Protein AF-A0A506ULE0-F1 (afdb_monomer)

Foldseek 3Di:
DDDDDDDDDDDDDDDDDPPDDDPPDPPVVDDDPVVVCVCVPPCNVVVVVVVVVVVVVVVVVVVVVVVVVVVVVVVVVVVVVVVVVVLVVLLVVLVVLLVVLVVLLVVCVVVVVDDPVLNVVLVVLSVQLVVLSVDDSPPRSVSNVVSSVVSCVSSVVD

Mean predicted aligned error: 18.06 Å

Secondary structure (DSSP, 8-state):
-------------------S-------TT---TTTHHHHHSSSHHHHHHHHHHHHHHHHHHHHHHHHHHHHHHHHHHHHHHHHHHHHHHHHHHHHHHHHHHHHHHHHHHHTT-S-HHHHHHHHHHHHHHHHHTTS-HHHHHHHHHHHHHHHHHHHHT-

Solvent-accessible surface area (backbone atoms only — not comparable to full-ato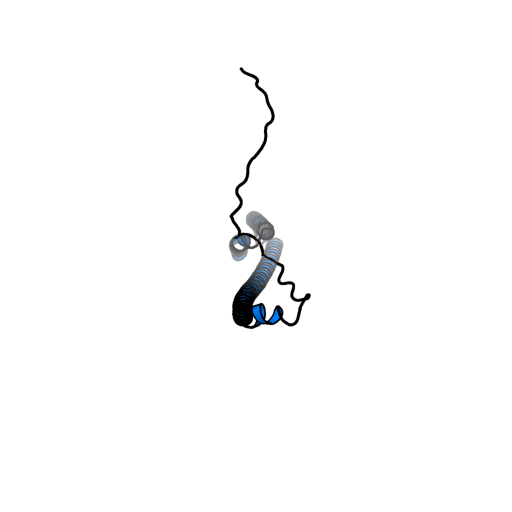m values): 9558 Å² total; per-residue (Å²): 134,86,88,80,88,79,86,90,83,86,89,83,91,81,92,86,79,92,85,78,86,79,90,68,77,89,50,90,86,70,73,54,86,75,66,50,52,68,58,60,73,62,62,46,57,63,49,49,53,50,51,51,53,48,52,51,50,53,49,50,52,51,49,52,52,51,50,52,52,50,52,51,51,51,52,50,50,52,52,49,50,53,52,48,54,52,50,53,51,51,50,52,53,51,51,52,52,52,53,50,52,52,50,50,51,53,50,35,57,73,69,60,71,48,53,74,67,55,49,52,51,49,54,51,45,52,47,53,36,56,55,34,69,72,47,68,72,90,69,22,58,62,57,34,51,51,43,50,50,54,45,48,53,72,60,65,81,106

Structure (mmCIF, N/CA/C/O backbone):
data_AF-A0A506ULE0-F1
#
_entry.id   AF-A0A506ULE0-F1
#
loop_
_atom_site.group_PDB
_atom_site.id
_atom_site.type_symbol
_atom_site.label_atom_id
_atom_site.label_alt_id
_atom_site.label_comp_id
_atom_site.label_asym_id
_atom_site.label_entity_id
_atom_site.label_seq_id
_atom_site.pdbx_PDB_ins_code
_atom_site.Cartn_x
_atom_site.Cartn_y
_atom_site.Cartn_z
_atom_site.occupancy
_atom_site.B_iso_or_equiv
_atom_site.auth_seq_id
_atom_site.auth_comp_id
_atom_site.auth_asym_id
_atom_site.auth_atom_id
_atom_site.pdbx_PDB_model_num
ATOM 1 N N . MET A 1 1 ? 64.409 44.474 -19.217 1.00 38.53 1 MET A N 1
ATOM 2 C CA . MET A 1 1 ? 65.525 44.123 -20.117 1.00 38.53 1 MET A CA 1
ATOM 3 C C . MET A 1 1 ? 65.038 44.198 -21.563 1.00 38.53 1 MET A C 1
ATOM 5 O O . MET A 1 1 ? 63.982 43.661 -21.845 1.00 38.53 1 MET A O 1
ATOM 9 N N . GLN A 1 2 ? 65.794 44.938 -22.383 1.00 37.81 2 GLN A N 1
ATOM 10 C CA . GLN A 1 2 ? 65.919 44.978 -23.856 1.00 37.81 2 GLN A CA 1
ATOM 11 C C . GLN A 1 2 ? 64.708 45.123 -24.811 1.00 37.81 2 GLN A C 1
ATOM 13 O O . GLN A 1 2 ? 63.852 44.261 -24.952 1.00 37.81 2 GLN A O 1
ATOM 18 N N . ARG A 1 3 ? 64.776 46.242 -25.554 1.00 38.56 3 ARG A N 1
ATOM 19 C CA . ARG A 1 3 ? 64.147 46.587 -26.843 1.00 38.56 3 ARG A CA 1
ATOM 20 C C . ARG A 1 3 ? 64.914 45.966 -28.027 1.00 38.56 3 ARG A C 1
ATOM 22 O O . ARG A 1 3 ? 66.137 45.900 -27.957 1.00 38.56 3 ARG A O 1
ATOM 29 N N . SER A 1 4 ? 64.233 45.711 -29.149 1.00 38.19 4 SER A N 1
ATOM 30 C CA . SER A 1 4 ? 64.598 46.097 -30.545 1.00 38.19 4 SER A CA 1
ATOM 31 C C . SER A 1 4 ? 63.612 45.408 -31.516 1.00 38.19 4 SER A C 1
ATOM 33 O O . SER A 1 4 ? 63.344 44.226 -31.361 1.00 38.19 4 SER A O 1
ATOM 35 N N . SER A 1 5 ? 62.821 46.111 -32.346 1.00 42.88 5 SER A N 1
ATOM 36 C CA . SER A 1 5 ? 63.180 46.809 -33.608 1.00 42.88 5 SER A CA 1
ATOM 37 C C . SER A 1 5 ? 63.823 45.843 -34.616 1.00 42.88 5 SER A C 1
ATOM 39 O O . SER A 1 5 ? 64.812 45.226 -34.270 1.00 42.88 5 SER A O 1
ATOM 41 N N . GLY A 1 6 ? 63.420 45.654 -35.872 1.00 37.31 6 GLY A N 1
ATOM 42 C CA . GLY A 1 6 ? 62.456 46.295 -36.754 1.00 37.31 6 GLY A CA 1
ATOM 43 C C . GLY A 1 6 ? 62.742 45.838 -38.200 1.00 37.31 6 GLY A C 1
ATOM 44 O O . GLY A 1 6 ? 63.893 45.650 -38.559 1.00 37.31 6 GLY A O 1
ATOM 45 N N . ARG A 1 7 ? 61.674 45.680 -38.993 1.00 42.88 7 ARG A N 1
ATOM 46 C CA . ARG A 1 7 ? 61.512 46.070 -40.413 1.00 42.88 7 ARG A CA 1
ATOM 47 C C . ARG A 1 7 ? 62.518 45.647 -41.524 1.00 42.88 7 ARG A C 1
ATOM 49 O O . ARG A 1 7 ? 63.690 45.985 -41.506 1.00 42.88 7 ARG A O 1
ATOM 56 N N . THR A 1 8 ? 61.879 45.172 -42.610 1.00 39.34 8 THR A N 1
ATOM 57 C CA . THR A 1 8 ? 62.124 45.381 -44.066 1.00 39.34 8 THR A CA 1
ATOM 58 C C . THR A 1 8 ? 63.231 44.618 -44.803 1.00 39.34 8 THR A C 1
ATOM 60 O O . THR A 1 8 ? 64.400 44.772 -44.485 1.00 39.34 8 THR A O 1
ATOM 63 N N . GLY A 1 9 ? 62.851 43.966 -45.921 1.00 35.31 9 GLY A N 1
ATOM 64 C CA . GLY A 1 9 ? 63.707 43.903 -47.120 1.00 35.31 9 GLY A CA 1
ATOM 65 C C . GLY A 1 9 ? 63.693 42.624 -47.973 1.00 35.31 9 GLY A C 1
ATOM 66 O O . GLY A 1 9 ? 64.603 41.826 -47.855 1.00 35.31 9 GLY A O 1
ATOM 67 N N . ALA A 1 10 ? 62.699 42.503 -48.862 1.00 38.50 10 ALA A N 1
ATOM 68 C CA . ALA A 1 10 ? 62.761 42.020 -50.258 1.00 38.50 10 ALA A CA 1
ATOM 69 C C . ALA A 1 10 ? 63.455 40.689 -50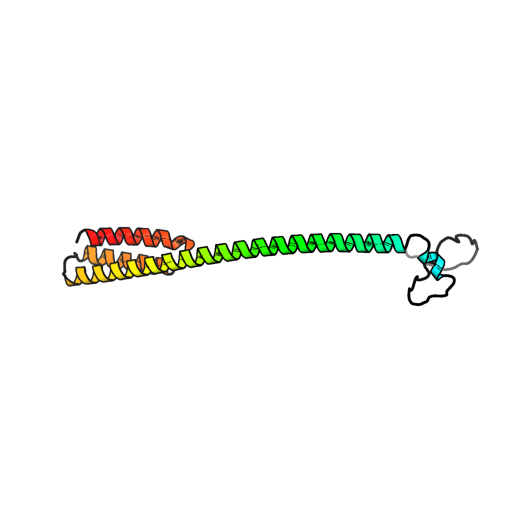.693 1.00 38.50 10 ALA A C 1
ATOM 71 O O . ALA A 1 10 ? 64.664 40.531 -50.615 1.00 38.50 10 ALA A O 1
ATOM 72 N N . ALA A 1 11 ? 62.635 39.884 -51.399 1.00 36.81 11 ALA A N 1
ATOM 73 C CA . ALA A 1 11 ? 62.890 39.158 -52.664 1.00 36.81 11 ALA A CA 1
ATOM 74 C C . ALA A 1 11 ? 63.751 37.869 -52.692 1.00 36.81 11 ALA A C 1
ATOM 76 O O . ALA A 1 11 ? 64.969 37.929 -52.609 1.00 36.81 11 ALA A O 1
ATOM 77 N N . ALA A 1 12 ? 63.120 36.716 -52.991 1.00 38.22 12 ALA A N 1
ATOM 78 C CA . ALA A 1 12 ? 63.184 36.040 -54.310 1.00 38.22 12 ALA A CA 1
ATOM 79 C C . ALA A 1 12 ? 62.647 34.579 -54.288 1.00 38.22 12 ALA A C 1
ATOM 81 O O . ALA A 1 12 ? 63.148 33.728 -53.566 1.00 38.22 12 ALA A O 1
ATOM 82 N N . LEU A 1 13 ? 61.619 34.334 -55.116 1.00 41.62 13 LEU A N 1
ATOM 83 C CA . LEU A 1 13 ? 61.339 33.165 -55.981 1.00 41.62 13 LEU A CA 1
ATOM 84 C C . LEU A 1 13 ? 61.841 31.739 -55.632 1.00 41.62 13 LEU A C 1
ATOM 86 O O . LEU A 1 13 ? 63.026 31.457 -55.755 1.00 41.62 13 LEU A O 1
ATOM 90 N N . ALA A 1 14 ? 60.881 30.816 -55.445 1.00 40.22 14 ALA A N 1
ATOM 91 C CA . ALA A 1 14 ? 60.761 29.492 -56.109 1.00 40.22 14 ALA A CA 1
ATOM 92 C C . ALA A 1 14 ? 59.465 28.799 -55.608 1.00 40.22 14 ALA A C 1
ATOM 94 O O . ALA A 1 14 ? 59.406 28.312 -54.486 1.00 40.22 14 ALA A O 1
ATOM 95 N N . VAL A 1 15 ? 58.300 28.982 -56.243 1.00 49.44 15 VAL A N 1
ATOM 96 C CA . VAL A 1 15 ? 57.701 28.093 -57.268 1.00 49.44 15 VAL A CA 1
ATOM 97 C C . VAL A 1 15 ? 58.095 26.616 -57.126 1.00 49.44 15 VAL A C 1
ATOM 99 O O . VAL A 1 15 ? 59.188 26.249 -57.536 1.00 49.44 15 VAL A O 1
ATOM 102 N N . ALA A 1 16 ? 57.169 25.799 -56.598 1.00 46.75 16 ALA A N 1
ATOM 103 C CA . ALA A 1 16 ? 56.772 24.463 -57.090 1.00 46.75 16 ALA A CA 1
ATOM 104 C C . ALA A 1 16 ? 56.250 23.558 -55.954 1.00 46.75 16 ALA A C 1
ATOM 106 O O . ALA A 1 16 ? 56.933 22.640 -55.522 1.00 46.75 16 ALA A O 1
ATOM 107 N N . LEU A 1 17 ? 55.007 23.773 -55.513 1.00 41.91 17 LEU A N 1
ATOM 108 C CA . LEU A 1 17 ? 54.196 22.746 -54.838 1.00 41.91 17 LEU A CA 1
ATOM 109 C C . LEU A 1 17 ? 52.770 22.808 -55.408 1.00 41.91 17 LEU A C 1
ATOM 111 O O . LEU A 1 17 ? 51.802 23.173 -54.747 1.00 41.91 17 LEU A O 1
ATOM 115 N N . LEU A 1 18 ? 52.662 22.474 -56.696 1.00 45.69 18 LEU A N 1
ATOM 116 C CA . LEU A 1 18 ? 51.410 22.076 -57.340 1.00 45.69 18 LEU A CA 1
ATOM 117 C C . LEU A 1 18 ? 51.031 20.679 -56.831 1.00 45.69 18 LEU A C 1
ATOM 119 O O . LEU A 1 18 ? 51.361 19.686 -57.467 1.00 45.69 18 LEU A O 1
ATOM 123 N N . ALA A 1 19 ? 50.376 20.600 -55.672 1.00 39.84 19 ALA A N 1
ATOM 124 C CA . ALA A 1 19 ? 49.617 19.405 -55.275 1.00 39.84 19 ALA A CA 1
ATOM 125 C C . ALA A 1 19 ? 48.555 19.669 -54.188 1.00 39.84 19 ALA A C 1
ATOM 127 O O . ALA A 1 19 ? 48.077 18.736 -53.549 1.00 39.84 19 ALA A O 1
ATOM 128 N N . GLY A 1 20 ? 48.165 20.928 -53.966 1.00 39.19 20 GLY A N 1
ATOM 129 C CA . GLY A 1 20 ? 47.045 21.278 -53.097 1.00 39.19 20 GLY A CA 1
ATOM 130 C C . GLY A 1 20 ? 46.064 22.177 -53.835 1.00 39.19 20 GLY A C 1
ATOM 131 O O . GLY A 1 20 ? 46.404 23.313 -54.145 1.00 39.19 20 GLY A O 1
ATOM 132 N N . GLY A 1 21 ? 44.849 21.682 -54.084 1.00 34.00 21 GLY A N 1
ATOM 133 C CA . GLY A 1 21 ? 43.696 22.543 -54.359 1.00 34.00 21 GLY A CA 1
ATOM 134 C C . GLY A 1 21 ? 43.001 22.352 -55.705 1.00 34.00 21 GLY A C 1
ATOM 135 O O . GLY A 1 21 ? 43.080 23.209 -56.574 1.00 34.00 21 GLY A O 1
ATOM 136 N N . CYS A 1 22 ? 42.197 21.297 -55.813 1.00 37.09 22 CYS A N 1
ATOM 137 C CA . CYS A 1 22 ? 40.814 21.443 -56.275 1.00 37.09 22 CYS A CA 1
ATOM 138 C C . CYS A 1 22 ? 39.939 20.453 -55.504 1.00 37.09 22 CYS A C 1
ATOM 140 O O . CYS A 1 22 ? 39.449 19.456 -56.022 1.00 37.09 22 CYS A O 1
ATOM 142 N N . ALA A 1 23 ? 39.732 20.762 -54.225 1.00 47.94 23 ALA A N 1
ATOM 143 C CA . ALA A 1 23 ? 38.443 20.503 -53.607 1.00 47.94 23 ALA A CA 1
ATOM 144 C C . ALA A 1 23 ? 37.446 21.487 -54.246 1.00 47.94 23 ALA A C 1
ATOM 146 O O . ALA A 1 23 ? 37.195 22.562 -53.714 1.00 47.94 23 ALA A O 1
ATOM 147 N N . ALA A 1 24 ? 36.958 21.164 -55.444 1.00 40.59 24 ALA A N 1
ATOM 148 C CA . ALA A 1 24 ? 35.909 21.917 -56.116 1.00 40.59 24 ALA A CA 1
ATOM 149 C C . ALA A 1 24 ? 34.607 21.125 -55.976 1.00 40.59 24 ALA A C 1
ATOM 151 O O . ALA A 1 24 ? 34.315 20.220 -56.749 1.00 40.59 24 ALA A O 1
ATOM 152 N N . ASN A 1 25 ? 33.909 21.425 -54.882 1.00 43.19 25 ASN A N 1
ATOM 153 C CA . ASN A 1 25 ? 32.456 21.439 -54.744 1.00 43.19 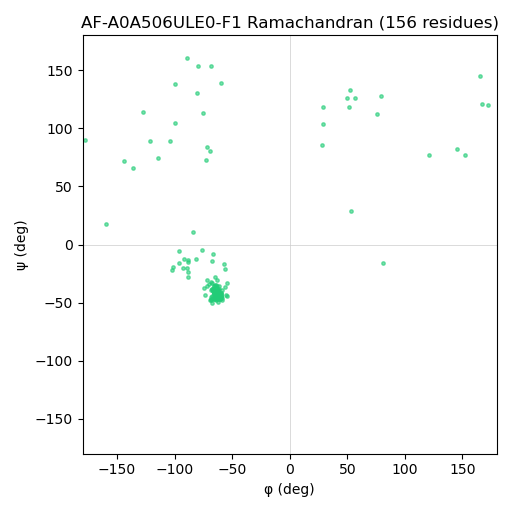25 ASN A CA 1
ATOM 154 C C . ASN A 1 25 ? 31.684 20.486 -55.685 1.00 43.19 25 ASN A C 1
ATOM 156 O O . ASN A 1 25 ? 31.207 20.895 -56.740 1.00 43.19 25 ASN A O 1
ATOM 160 N N . CYS A 1 26 ? 31.516 19.222 -55.283 1.00 46.50 26 CYS A N 1
ATOM 161 C CA . CYS A 1 26 ? 30.499 18.347 -55.876 1.00 46.50 26 CYS A CA 1
ATOM 162 C C . CYS A 1 26 ? 29.117 18.792 -55.382 1.00 46.50 26 CYS A C 1
ATOM 164 O O . CYS A 1 26 ? 28.519 18.158 -54.515 1.00 46.50 26 CYS A O 1
ATOM 166 N N . ASP A 1 27 ? 28.651 19.924 -55.900 1.00 45.78 27 ASP A N 1
ATOM 167 C CA . ASP A 1 27 ? 27.274 20.372 -55.762 1.00 45.78 27 ASP A CA 1
ATOM 168 C C . ASP A 1 27 ? 26.401 19.529 -56.712 1.00 45.78 27 ASP A C 1
ATOM 170 O O . ASP A 1 27 ? 26.554 19.626 -57.932 1.00 45.78 27 ASP A O 1
ATOM 174 N N . PRO A 1 28 ? 25.498 18.675 -56.197 1.00 51.16 28 PRO A N 1
ATOM 175 C CA . PRO A 1 28 ? 24.649 17.832 -57.031 1.00 51.16 28 PRO A CA 1
ATOM 176 C C . PRO A 1 28 ? 23.623 18.620 -57.865 1.00 51.16 28 PRO A C 1
ATOM 178 O O . PRO A 1 28 ? 22.981 18.010 -58.716 1.00 51.16 28 PRO A O 1
ATOM 181 N N . ASN A 1 29 ? 23.470 19.937 -57.660 1.00 51.94 29 ASN A N 1
ATOM 182 C CA . ASN A 1 29 ? 22.582 20.796 -58.454 1.00 51.94 29 ASN A CA 1
ATOM 183 C C . ASN A 1 29 ? 23.282 21.545 -59.601 1.00 51.94 29 ASN A C 1
ATOM 185 O O . ASN A 1 29 ? 22.602 22.197 -60.390 1.00 51.94 29 ASN A O 1
ATOM 189 N N . GLN A 1 30 ? 24.610 21.462 -59.720 1.00 47.47 30 GLN A N 1
ATOM 190 C CA . GLN A 1 30 ? 25.380 22.124 -60.782 1.00 47.47 30 GLN A CA 1
ATOM 191 C C . GLN A 1 30 ? 26.010 21.060 -61.683 1.00 47.47 30 GLN A C 1
ATOM 193 O O . GLN A 1 30 ? 27.190 20.731 -61.574 1.00 47.47 30 GLN A O 1
ATOM 198 N N . THR A 1 31 ? 25.186 20.439 -62.526 1.00 49.12 31 THR A N 1
ATOM 199 C CA . THR A 1 31 ? 25.610 19.323 -63.378 1.00 49.12 31 THR A CA 1
ATOM 200 C C . THR A 1 31 ? 25.895 19.807 -64.795 1.00 49.12 31 THR A C 1
ATOM 202 O O . THR A 1 31 ? 24.977 20.020 -65.582 1.00 49.12 31 THR A O 1
ATOM 205 N N . ASP A 1 32 ? 27.176 19.919 -65.140 1.00 47.25 32 ASP A N 1
ATOM 206 C CA . ASP A 1 32 ? 27.604 19.850 -66.534 1.00 47.25 32 ASP A CA 1
ATOM 207 C C . ASP A 1 32 ? 27.663 18.367 -66.941 1.00 47.25 32 ASP A C 1
ATOM 209 O O . ASP A 1 32 ? 28.226 17.523 -66.233 1.00 47.25 32 ASP A O 1
ATOM 213 N N . LEU A 1 33 ? 27.045 18.027 -68.076 1.00 48.91 33 L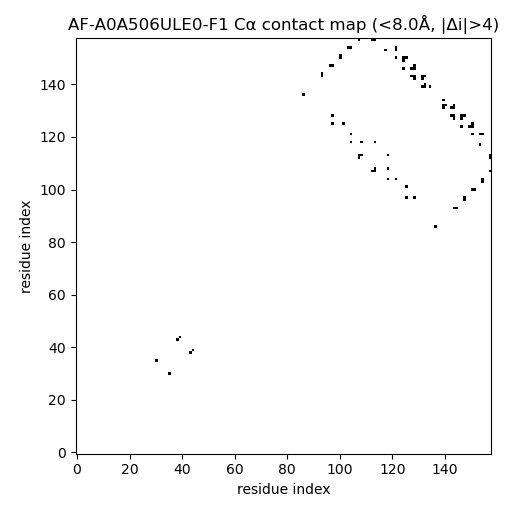EU A N 1
ATOM 214 C CA . LEU A 1 33 ? 26.786 16.650 -68.534 1.00 48.91 33 LEU A CA 1
ATOM 215 C C . LEU A 1 33 ? 28.045 15.777 -68.672 1.00 48.91 33 LEU A C 1
ATOM 217 O O . LEU A 1 33 ? 27.928 14.557 -68.709 1.00 48.91 33 LEU A O 1
ATOM 221 N N . TYR A 1 34 ? 29.238 16.372 -68.713 1.00 46.78 34 TYR A N 1
ATOM 222 C CA . TYR A 1 34 ? 30.511 15.668 -68.890 1.00 46.78 34 TYR A CA 1
ATOM 223 C C . TYR A 1 34 ? 31.321 15.494 -67.594 1.00 46.78 34 TYR A C 1
ATOM 225 O O . TYR A 1 34 ? 32.114 14.559 -67.498 1.00 46.78 34 TYR A O 1
ATOM 233 N N . THR A 1 35 ? 31.097 16.319 -66.565 1.00 48.69 35 THR A N 1
ATOM 234 C CA . THR A 1 35 ? 31.741 16.174 -65.242 1.00 48.69 35 THR A CA 1
ATOM 235 C C . THR A 1 35 ? 30.946 15.255 -64.310 1.00 48.69 35 THR A C 1
ATOM 237 O O . THR A 1 35 ? 31.523 14.609 -63.434 1.00 48.69 35 THR A O 1
ATOM 240 N N . GLY A 1 36 ? 29.639 15.098 -64.552 1.00 46.69 36 GLY A N 1
ATOM 241 C CA . GLY A 1 36 ? 28.767 14.193 -63.795 1.00 46.69 36 GLY A CA 1
ATOM 242 C C . GLY A 1 36 ? 29.098 12.700 -63.942 1.00 46.69 36 GLY A C 1
ATOM 243 O O . GLY A 1 36 ? 28.878 11.931 -63.005 1.00 46.69 36 GLY A O 1
ATOM 244 N N . PHE A 1 37 ? 29.688 12.270 -65.065 1.00 45.44 37 PHE A N 1
ATOM 245 C CA . PHE A 1 37 ? 30.048 10.858 -65.273 1.00 45.44 37 PHE A CA 1
ATOM 246 C C . PHE A 1 37 ? 31.245 10.408 -64.424 1.00 45.44 37 PHE A C 1
ATOM 248 O O . PHE A 1 37 ? 31.280 9.258 -63.992 1.00 45.44 37 PHE A O 1
ATOM 255 N N . GLY A 1 38 ? 32.186 11.302 -64.101 1.00 44.84 38 GLY A N 1
ATOM 256 C CA . GLY A 1 38 ? 33.344 10.971 -63.258 1.00 44.84 38 GLY A CA 1
ATOM 257 C C . GLY A 1 38 ? 32.971 10.667 -61.802 1.00 44.84 38 GLY A C 1
ATOM 258 O O . GLY A 1 38 ? 33.569 9.793 -61.179 1.00 44.84 38 GLY A O 1
ATOM 259 N N . CYS A 1 39 ? 31.933 11.325 -61.277 1.00 46.16 39 CYS A N 1
ATOM 260 C CA . CYS A 1 39 ? 31.418 11.083 -59.924 1.00 46.16 39 CYS A CA 1
ATOM 261 C C . CYS A 1 39 ? 30.335 9.991 -59.866 1.00 46.16 39 CYS A C 1
ATOM 263 O O . CYS A 1 39 ? 30.086 9.428 -58.798 1.00 46.16 39 CYS A O 1
ATOM 265 N N . ALA A 1 40 ? 29.685 9.680 -60.992 1.00 50.38 40 ALA A N 1
ATOM 266 C CA . ALA A 1 40 ? 28.645 8.655 -61.070 1.00 50.38 40 ALA A CA 1
ATOM 267 C C . ALA A 1 40 ? 29.183 7.242 -61.371 1.00 50.38 40 ALA A C 1
ATOM 269 O O . ALA A 1 40 ? 28.565 6.271 -60.941 1.00 50.38 40 ALA A O 1
ATOM 270 N N . VAL A 1 41 ? 30.323 7.107 -62.066 1.00 49.97 41 VAL A N 1
ATOM 271 C CA . VAL A 1 41 ? 30.804 5.812 -62.601 1.00 49.97 41 VAL A CA 1
ATOM 272 C C . VAL A 1 41 ? 31.825 5.095 -61.695 1.00 49.97 41 VAL A C 1
ATOM 274 O O . VAL A 1 41 ? 32.014 3.891 -61.828 1.00 49.97 41 VAL A O 1
ATOM 277 N N . GLY A 1 42 ? 32.437 5.768 -60.715 1.00 50.31 42 GLY A N 1
ATOM 278 C CA . GLY A 1 42 ? 33.437 5.159 -59.824 1.00 50.31 42 GLY A CA 1
ATOM 279 C C . GLY A 1 42 ? 33.064 5.233 -58.344 1.00 50.31 42 GLY A C 1
ATOM 280 O O . GLY A 1 42 ? 33.428 6.180 -57.660 1.00 50.31 42 GLY A O 1
ATOM 281 N N . GLY A 1 43 ? 32.342 4.244 -57.819 1.00 54.41 43 GLY A N 1
ATOM 282 C CA . GLY A 1 43 ? 32.230 3.999 -56.370 1.00 54.41 43 GLY A CA 1
ATOM 283 C C . GLY A 1 43 ? 31.240 4.858 -55.566 1.00 54.41 43 GLY A C 1
ATOM 284 O O . GLY A 1 43 ? 30.866 4.450 -54.467 1.00 54.41 43 GLY A O 1
ATOM 285 N N . GLY A 1 44 ? 30.744 5.985 -56.090 1.00 60.03 44 GLY A N 1
ATOM 286 C CA . GLY A 1 44 ? 29.794 6.856 -55.377 1.00 60.03 44 GLY A CA 1
ATOM 287 C C . GLY A 1 44 ? 28.385 6.264 -55.201 1.00 60.03 44 GLY A C 1
ATOM 288 O O . GLY A 1 44 ? 27.731 6.495 -54.180 1.00 60.03 44 GLY A O 1
ATOM 289 N N . TYR A 1 45 ? 27.902 5.471 -56.165 1.00 60.22 45 TYR A N 1
ATOM 290 C CA . TYR A 1 45 ? 26.645 4.721 -56.020 1.00 60.22 45 TYR A CA 1
ATOM 291 C C . TYR A 1 45 ? 26.785 3.605 -54.974 1.00 60.22 45 TYR A C 1
ATOM 293 O O . TYR A 1 45 ? 25.982 3.548 -54.047 1.00 60.22 45 TYR A O 1
ATOM 301 N N . ASP A 1 46 ? 27.864 2.818 -55.034 1.00 63.12 46 ASP A N 1
ATOM 302 C CA . ASP A 1 46 ? 28.169 1.774 -54.043 1.00 63.12 46 ASP A CA 1
ATOM 303 C C . ASP A 1 46 ? 28.415 2.330 -52.637 1.00 63.12 46 ASP A C 1
ATOM 305 O O . ASP A 1 46 ? 28.171 1.665 -51.631 1.00 63.12 46 ASP A O 1
ATOM 309 N N . GLN A 1 47 ? 28.936 3.551 -52.525 1.00 61.81 47 GLN A N 1
ATOM 310 C CA . GLN A 1 47 ? 29.106 4.223 -51.240 1.00 61.81 47 GLN A CA 1
ATOM 311 C C . GLN A 1 47 ? 27.763 4.719 -50.683 1.00 61.81 47 GLN A C 1
ATOM 313 O O . GLN A 1 47 ? 27.522 4.583 -49.483 1.00 61.81 47 GLN A O 1
ATOM 318 N N . ARG A 1 48 ? 26.850 5.206 -51.539 1.00 70.88 48 ARG A N 1
ATOM 319 C CA . ARG A 1 48 ? 25.477 5.567 -51.143 1.00 70.88 48 ARG A CA 1
ATOM 320 C C . ARG A 1 48 ? 24.646 4.352 -50.742 1.00 70.88 48 ARG A C 1
ATOM 322 O O . ARG A 1 48 ? 23.982 4.408 -49.712 1.00 70.88 48 ARG A O 1
ATOM 329 N N . THR A 1 49 ? 24.701 3.251 -51.490 1.00 72.62 49 THR A N 1
ATOM 330 C CA . THR A 1 49 ? 23.976 2.017 -51.140 1.00 72.62 49 THR A CA 1
ATOM 331 C C . THR A 1 49 ? 24.527 1.388 -49.862 1.00 72.62 49 THR A C 1
ATOM 333 O O . THR A 1 49 ? 23.744 0.994 -48.996 1.00 72.62 49 THR A O 1
ATOM 336 N N . ARG A 1 50 ? 25.854 1.378 -49.664 1.00 71.31 50 ARG A N 1
ATOM 337 C CA . ARG A 1 50 ? 26.463 0.963 -48.388 1.00 71.31 50 ARG A CA 1
ATOM 338 C C . ARG A 1 50 ? 26.036 1.865 -47.231 1.00 71.31 50 ARG A C 1
ATOM 340 O O . ARG A 1 50 ? 25.608 1.333 -46.208 1.00 71.31 50 ARG A O 1
ATOM 347 N N . GLY A 1 51 ? 26.063 3.188 -47.406 1.00 71.88 51 GLY A N 1
ATOM 348 C CA . GLY A 1 51 ? 25.596 4.154 -46.405 1.00 71.88 51 GLY A CA 1
ATOM 349 C C . GLY A 1 51 ? 24.119 3.974 -46.041 1.00 71.88 51 GLY A C 1
ATOM 350 O O . GLY A 1 51 ? 23.782 3.913 -44.861 1.00 71.88 51 GLY A O 1
ATOM 351 N N . LEU A 1 52 ? 23.250 3.784 -47.036 1.00 76.56 52 LEU A N 1
ATOM 352 C CA . LEU A 1 52 ? 21.823 3.535 -46.824 1.00 76.56 52 LEU A CA 1
ATOM 353 C C . LEU A 1 52 ? 21.578 2.188 -46.127 1.00 76.56 52 LEU A C 1
ATOM 355 O O . LEU A 1 52 ? 20.773 2.104 -45.205 1.00 76.56 52 LEU A O 1
ATOM 359 N N . SER A 1 53 ? 22.307 1.136 -46.515 1.00 75.94 53 SER A N 1
ATOM 360 C CA . SER A 1 53 ? 22.215 -0.177 -45.863 1.00 75.94 53 SER A CA 1
ATOM 361 C C . SER A 1 53 ? 22.659 -0.127 -44.400 1.00 75.94 53 SER A C 1
ATOM 363 O O . SER A 1 53 ? 22.067 -0.796 -43.555 1.00 75.94 53 SER A O 1
ATOM 365 N N . GLN A 1 54 ? 23.670 0.691 -44.090 1.00 79.69 54 GLN A N 1
ATOM 366 C CA . GLN A 1 54 ? 24.137 0.895 -42.727 1.00 79.69 54 GLN A CA 1
ATOM 367 C C . GLN A 1 54 ? 23.094 1.658 -41.909 1.00 79.69 54 GLN A C 1
ATOM 369 O O . GLN A 1 54 ? 22.700 1.173 -40.857 1.00 79.69 54 GLN A O 1
ATOM 374 N N . GLN A 1 55 ? 22.548 2.756 -42.439 1.00 76.44 55 GLN A N 1
ATOM 375 C CA . GLN A 1 55 ? 21.468 3.501 -41.784 1.00 76.44 55 GLN A CA 1
ATOM 376 C C . GLN A 1 55 ? 20.220 2.644 -41.538 1.00 76.44 55 GLN A C 1
ATOM 378 O O . GLN A 1 55 ? 19.604 2.751 -40.482 1.00 76.44 55 GLN A O 1
ATOM 383 N N . LEU A 1 56 ? 19.851 1.768 -42.478 1.00 83.44 56 LEU A N 1
ATOM 384 C CA . LEU A 1 56 ? 18.735 0.838 -42.293 1.00 83.44 56 LEU A CA 1
ATOM 385 C C . LEU A 1 56 ? 19.015 -0.179 -41.183 1.00 83.44 56 LEU A C 1
ATOM 387 O O . LEU A 1 56 ? 18.124 -0.445 -40.379 1.00 83.44 56 LEU A O 1
ATOM 391 N N . ARG A 1 57 ? 20.236 -0.727 -41.106 1.00 83.62 57 ARG A N 1
ATOM 392 C CA . ARG A 1 57 ? 20.639 -1.621 -40.007 1.00 83.62 57 ARG A CA 1
ATOM 393 C C . ARG A 1 57 ? 20.617 -0.898 -38.663 1.00 83.62 57 ARG A C 1
ATOM 395 O O . ARG A 1 57 ? 20.044 -1.422 -37.712 1.00 83.62 57 ARG A O 1
ATOM 402 N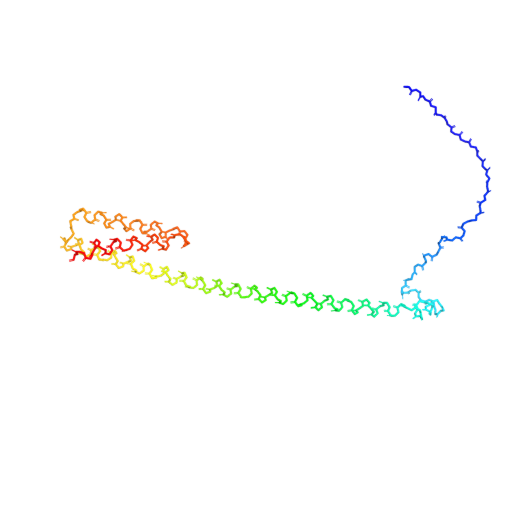 N . ASP A 1 58 ? 21.164 0.312 -38.605 1.00 82.81 58 ASP A N 1
ATOM 403 C CA . ASP A 1 58 ? 21.209 1.122 -37.386 1.00 82.81 58 ASP A CA 1
ATOM 404 C C . ASP A 1 58 ? 19.789 1.516 -36.934 1.00 82.81 58 ASP A C 1
ATOM 406 O O . ASP A 1 58 ? 19.456 1.418 -35.754 1.00 82.81 58 ASP A O 1
ATOM 410 N N . SER A 1 59 ? 18.905 1.871 -37.873 1.00 77.69 59 SER A N 1
ATOM 411 C CA . SER A 1 59 ? 17.493 2.172 -37.603 1.00 77.69 59 SER A CA 1
ATOM 412 C C . SER A 1 59 ? 16.706 0.944 -37.132 1.00 77.69 59 SER A C 1
ATOM 414 O O . SER A 1 59 ? 15.902 1.046 -36.202 1.00 77.69 59 SER A O 1
ATOM 416 N N . GLN A 1 60 ? 16.951 -0.231 -37.721 1.00 83.94 60 GLN A N 1
ATOM 417 C CA . GLN A 1 60 ? 16.347 -1.487 -37.267 1.00 83.94 60 GLN A CA 1
ATOM 418 C C . GLN A 1 60 ? 16.825 -1.860 -35.861 1.00 83.94 60 GLN A C 1
ATOM 420 O O . GLN A 1 60 ? 16.002 -2.220 -35.020 1.00 83.94 60 GLN A O 1
ATOM 425 N N . ALA A 1 61 ? 18.121 -1.709 -35.579 1.00 82.69 61 ALA A N 1
ATOM 426 C CA . ALA A 1 61 ? 18.683 -1.940 -34.253 1.00 82.69 61 ALA A CA 1
ATOM 427 C C . ALA A 1 61 ? 18.099 -0.970 -33.211 1.00 82.69 61 ALA A C 1
ATOM 429 O O . ALA A 1 61 ? 17.681 -1.404 -32.138 1.00 82.69 61 ALA A O 1
ATOM 430 N N . ALA A 1 62 ? 17.987 0.319 -33.547 1.00 82.12 62 ALA A N 1
ATOM 431 C CA . ALA A 1 62 ? 17.362 1.328 -32.690 1.00 82.12 62 ALA A CA 1
ATOM 432 C C . ALA A 1 62 ? 15.864 1.062 -32.461 1.00 82.12 62 ALA A C 1
ATOM 434 O O . ALA A 1 62 ? 15.347 1.256 -31.364 1.00 82.12 62 ALA A O 1
ATOM 435 N N . SER A 1 63 ? 15.154 0.576 -33.479 1.00 81.62 63 SER A N 1
ATOM 436 C CA . SER A 1 63 ? 13.741 0.206 -33.347 1.00 81.62 63 SER A CA 1
ATOM 437 C C . SER A 1 63 ? 13.561 -1.025 -32.457 1.00 81.62 63 SER A C 1
ATOM 439 O O . SER A 1 63 ? 12.625 -1.077 -31.662 1.00 81.62 63 SER A O 1
ATOM 441 N N . ALA A 1 64 ? 14.453 -2.014 -32.567 1.00 87.62 64 ALA A N 1
ATOM 442 C CA . ALA A 1 64 ? 14.439 -3.201 -31.718 1.00 87.62 64 ALA A CA 1
ATOM 443 C C . ALA A 1 64 ? 14.727 -2.849 -30.250 1.00 87.62 64 ALA A C 1
ATOM 445 O O . ALA A 1 64 ? 13.993 -3.294 -29.368 1.00 87.62 64 ALA A O 1
ATOM 446 N N . SER A 1 65 ? 15.725 -1.998 -29.987 1.00 82.81 65 SER A N 1
ATOM 447 C CA . SER A 1 65 ? 16.031 -1.546 -28.625 1.00 82.81 65 SER A CA 1
ATOM 448 C C . SER A 1 65 ? 14.903 -0.700 -28.030 1.00 82.81 65 SER A C 1
ATOM 450 O O . SER A 1 65 ? 14.53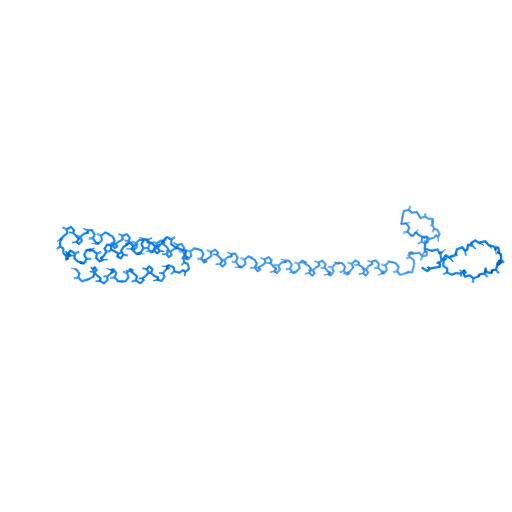9 -0.898 -26.871 1.00 82.81 65 SER A O 1
ATOM 452 N N . ALA A 1 66 ? 14.277 0.176 -28.824 1.00 83.94 66 ALA A N 1
ATOM 453 C CA . ALA A 1 66 ? 13.119 0.955 -28.391 1.00 83.94 66 ALA A CA 1
ATOM 454 C C . ALA A 1 66 ? 11.910 0.068 -28.050 1.00 83.94 66 ALA A C 1
ATOM 456 O O . ALA A 1 66 ? 11.255 0.290 -27.034 1.00 83.94 66 ALA A O 1
ATOM 457 N N . ARG A 1 67 ? 11.631 -0.965 -28.858 1.00 88.94 67 ARG A N 1
ATOM 458 C CA . ARG A 1 67 ? 10.571 -1.947 -28.564 1.00 88.94 67 ARG A CA 1
ATOM 459 C C . ARG A 1 67 ? 10.851 -2.700 -27.270 1.00 88.94 67 ARG A C 1
ATOM 461 O O . ARG A 1 67 ? 9.974 -2.782 -26.421 1.00 88.94 67 ARG A O 1
ATOM 468 N N . GLN A 1 68 ? 12.083 -3.164 -27.083 1.00 87.62 68 GLN A N 1
ATOM 469 C CA . GLN A 1 68 ? 12.472 -3.863 -25.863 1.00 87.62 68 GLN A CA 1
ATOM 470 C C . GLN A 1 68 ? 12.338 -2.970 -24.617 1.00 87.62 68 GLN A C 1
ATOM 472 O O . GLN A 1 68 ? 11.876 -3.439 -23.578 1.00 87.62 68 GLN A O 1
ATOM 477 N N . ALA A 1 69 ? 12.695 -1.686 -24.715 1.00 86.44 69 ALA A N 1
ATOM 478 C CA . ALA A 1 69 ? 12.509 -0.726 -23.629 1.00 86.44 69 ALA A CA 1
ATOM 479 C C . ALA A 1 69 ? 11.021 -0.475 -23.322 1.00 86.44 69 ALA A C 1
ATOM 481 O O . ALA A 1 69 ? 10.639 -0.405 -22.155 1.00 86.44 69 ALA A O 1
ATOM 482 N N . LEU A 1 70 ? 10.172 -0.386 -24.352 1.00 87.38 70 LEU A N 1
ATOM 483 C CA . LEU A 1 70 ? 8.721 -0.263 -24.182 1.00 87.38 70 LEU A CA 1
ATOM 484 C C . LEU A 1 70 ? 8.114 -1.502 -23.520 1.00 87.38 70 LEU A C 1
ATOM 486 O O . LEU A 1 70 ? 7.295 -1.361 -22.615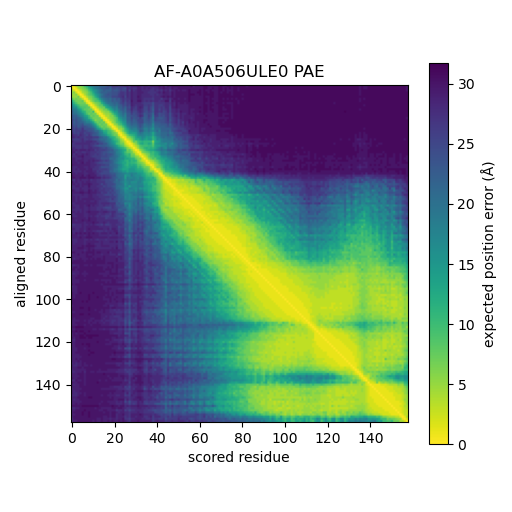 1.00 87.38 70 LEU A O 1
ATOM 490 N N . ASP A 1 71 ? 8.527 -2.702 -23.922 1.00 90.75 71 ASP A N 1
ATOM 491 C CA . ASP A 1 71 ? 8.043 -3.949 -23.325 1.00 90.75 71 ASP A CA 1
ATOM 492 C C . ASP A 1 71 ? 8.440 -4.054 -21.846 1.00 90.75 71 ASP A C 1
ATOM 494 O O . ASP A 1 71 ? 7.612 -4.420 -21.010 1.00 90.75 71 ASP A O 1
ATOM 498 N N . GLN A 1 72 ? 9.671 -3.658 -21.500 1.00 88.81 72 GLN A N 1
ATOM 499 C CA . GLN A 1 72 ? 10.123 -3.581 -20.106 1.00 88.81 72 GLN A CA 1
ATOM 500 C C . GLN A 1 72 ? 9.308 -2.564 -19.303 1.00 88.81 72 GLN A C 1
ATOM 502 O O . GLN A 1 72 ? 8.775 -2.910 -18.250 1.00 88.81 72 GLN A O 1
ATOM 507 N N . ALA A 1 73 ? 9.130 -1.346 -19.821 1.00 84.06 73 ALA A N 1
ATOM 508 C CA . ALA A 1 73 ? 8.340 -0.313 -19.153 1.00 84.06 73 ALA A CA 1
ATOM 509 C C . ALA A 1 73 ? 6.872 -0.736 -18.962 1.00 84.06 73 ALA A C 1
ATOM 511 O O . ALA A 1 73 ? 6.279 -0.487 -17.912 1.00 84.06 73 ALA A O 1
ATOM 512 N N . ASN A 1 74 ? 6.286 -1.426 -19.944 1.00 87.25 74 ASN A N 1
ATOM 513 C CA . ASN A 1 74 ? 4.934 -1.971 -19.845 1.00 87.25 74 ASN A CA 1
ATOM 514 C C . ASN A 1 74 ? 4.840 -3.070 -18.778 1.00 87.25 74 ASN A C 1
ATOM 516 O O . ASN A 1 74 ? 3.888 -3.079 -17.995 1.00 87.25 74 ASN A O 1
ATOM 520 N N . ALA A 1 75 ? 5.820 -3.975 -18.713 1.00 88.69 75 ALA A N 1
ATOM 521 C CA . ALA A 1 75 ? 5.876 -5.015 -17.688 1.00 88.69 75 ALA A CA 1
ATOM 522 C C . ALA A 1 75 ? 6.037 -4.418 -16.277 1.00 88.69 75 ALA A C 1
ATOM 524 O O . ALA A 1 75 ? 5.335 -4.820 -15.345 1.00 88.69 75 ALA A O 1
ATOM 525 N N . GLU A 1 76 ? 6.901 -3.412 -16.122 1.00 83.81 76 GLU A N 1
ATOM 526 C CA . GLU A 1 76 ? 7.070 -2.669 -14.870 1.00 83.81 76 GLU A CA 1
ATOM 527 C C . GLU A 1 76 ? 5.786 -1.941 -14.464 1.00 83.81 76 GLU A C 1
ATOM 529 O O . GLU A 1 76 ? 5.370 -2.027 -13.307 1.00 83.81 76 GLU A O 1
ATOM 534 N N . ALA A 1 77 ? 5.108 -1.285 -15.408 1.00 82.25 77 ALA A N 1
ATOM 535 C CA . ALA A 1 77 ? 3.845 -0.602 -15.153 1.00 82.25 77 ALA A CA 1
ATOM 536 C C . ALA A 1 77 ? 2.742 -1.577 -14.714 1.00 82.25 77 ALA A C 1
ATOM 538 O O . ALA A 1 77 ? 2.023 -1.297 -13.752 1.00 82.25 77 ALA A O 1
ATOM 539 N N . GLN A 1 78 ? 2.625 -2.740 -15.362 1.00 84.25 78 GLN A N 1
ATOM 540 C CA . GLN A 1 78 ? 1.669 -3.779 -14.964 1.00 84.25 78 GLN A CA 1
ATOM 541 C C . GLN A 1 78 ? 1.982 -4.329 -13.568 1.00 84.25 78 GLN A C 1
ATOM 543 O O . GLN A 1 78 ? 1.083 -4.431 -12.730 1.00 84.25 78 GLN A O 1
ATOM 548 N N . SER A 1 79 ? 3.254 -4.619 -13.280 1.00 82.25 79 SER A N 1
ATOM 549 C CA . SER A 1 79 ? 3.699 -5.045 -11.949 1.00 82.25 79 SER A CA 1
ATOM 550 C C . SER A 1 79 ? 3.391 -3.983 -10.887 1.00 82.25 79 SER A C 1
ATOM 552 O O . SER A 1 79 ? 2.842 -4.285 -9.825 1.00 82.25 79 SER A O 1
ATOM 554 N N . ALA A 1 80 ? 3.657 -2.707 -11.178 1.00 78.12 80 ALA A N 1
ATOM 555 C CA . ALA A 1 80 ? 3.335 -1.595 -10.290 1.00 78.12 80 ALA A CA 1
ATOM 556 C C . ALA A 1 80 ? 1.822 -1.474 -10.045 1.00 78.12 80 ALA A C 1
ATOM 558 O O . ALA A 1 80 ? 1.402 -1.320 -8.898 1.00 78.12 80 ALA A O 1
ATOM 559 N N . GLN A 1 81 ? 0.990 -1.607 -11.083 1.00 76.81 81 GLN A N 1
ATOM 560 C CA . GLN A 1 81 ? -0.471 -1.593 -10.950 1.00 76.81 81 GLN A CA 1
ATOM 561 C C . GLN A 1 81 ? -0.987 -2.746 -10.081 1.00 76.81 81 GLN A C 1
ATOM 563 O O . GLN A 1 81 ? -1.808 -2.520 -9.190 1.00 76.81 81 GLN A O 1
ATOM 568 N N . GLN A 1 82 ? -0.478 -3.965 -10.278 1.00 75.81 82 GLN A N 1
ATOM 569 C CA . GLN A 1 82 ? -0.833 -5.119 -9.445 1.00 75.81 82 GLN A CA 1
ATOM 570 C C . GLN A 1 82 ? -0.420 -4.904 -7.982 1.00 75.81 82 GLN A C 1
ATOM 572 O O . GLN A 1 82 ? -1.214 -5.133 -7.065 1.00 75.81 82 GLN A O 1
ATOM 577 N N . ASN A 1 83 ? 0.786 -4.378 -7.754 1.00 80.81 83 ASN A N 1
ATOM 578 C CA . ASN A 1 83 ? 1.276 -4.034 -6.421 1.00 80.81 83 ASN A CA 1
ATOM 579 C C . ASN A 1 83 ? 0.418 -2.951 -5.747 1.00 80.81 83 ASN A C 1
ATOM 581 O O . ASN A 1 83 ? 0.133 -3.044 -4.550 1.00 80.81 83 ASN A O 1
ATOM 585 N N . LEU A 1 84 ? -0.033 -1.942 -6.495 1.00 79.25 84 LEU A N 1
ATOM 586 C CA . LEU A 1 84 ? -0.937 -0.906 -5.993 1.00 79.25 84 LEU A CA 1
ATOM 587 C C . LEU A 1 84 ? -2.305 -1.483 -5.625 1.00 79.25 84 LEU A C 1
ATOM 589 O O . LEU A 1 84 ? -2.789 -1.219 -4.525 1.00 79.25 84 LEU A O 1
ATOM 593 N N . ALA A 1 85 ? -2.904 -2.306 -6.489 1.00 78.25 85 ALA A N 1
ATOM 594 C CA . ALA A 1 85 ? -4.183 -2.956 -6.210 1.00 78.25 85 ALA A CA 1
ATOM 595 C C . ALA A 1 85 ? -4.103 -3.846 -4.955 1.00 78.25 85 ALA A C 1
ATOM 597 O O . ALA A 1 85 ? -4.971 -3.767 -4.079 1.00 78.25 85 ALA A O 1
ATOM 598 N N . GLY A 1 86 ? -3.023 -4.625 -4.817 1.00 80.81 86 GLY A N 1
ATOM 599 C CA . GLY A 1 86 ? -2.751 -5.441 -3.632 1.00 80.81 86 GLY A CA 1
ATOM 600 C C . GLY A 1 86 ? -2.620 -4.602 -2.358 1.00 80.81 86 GLY A C 1
ATOM 601 O O . GLY A 1 86 ? -3.278 -4.885 -1.354 1.00 80.81 86 GLY A O 1
ATOM 602 N N . ARG A 1 87 ? -1.847 -3.509 -2.404 1.00 78.50 87 ARG A N 1
ATOM 603 C CA . ARG A 1 87 ? -1.696 -2.577 -1.271 1.00 78.50 87 ARG A CA 1
ATOM 604 C C . ARG A 1 87 ? -3.013 -1.890 -0.906 1.00 78.50 87 ARG A C 1
ATOM 606 O O . ARG A 1 87 ? -3.339 -1.785 0.273 1.00 78.50 87 ARG A O 1
ATOM 613 N N . GLN A 1 88 ? -3.812 -1.476 -1.887 1.00 79.75 88 GLN A N 1
ATOM 614 C CA . GLN A 1 88 ? -5.136 -0.891 -1.649 1.00 79.75 88 GLN A CA 1
ATOM 615 C C . GLN A 1 88 ? -6.108 -1.894 -1.014 1.00 79.75 88 GLN A C 1
ATOM 617 O O . GLN A 1 88 ? -6.888 -1.527 -0.133 1.00 79.75 88 GLN A O 1
ATOM 622 N N . ALA A 1 89 ? -6.089 -3.158 -1.446 1.00 82.06 89 ALA A N 1
ATOM 623 C CA . ALA A 1 89 ? -6.890 -4.214 -0.831 1.00 82.06 89 ALA A CA 1
ATOM 624 C C . ALA A 1 89 ? -6.465 -4.461 0.626 1.00 82.06 89 ALA A C 1
ATOM 626 O O . ALA A 1 89 ? -7.318 -4.529 1.513 1.00 82.06 89 ALA A O 1
ATOM 627 N N . GLN A 1 90 ? -5.156 -4.503 0.892 1.00 80.62 90 GLN A N 1
ATOM 628 C CA . GLN A 1 90 ? -4.619 -4.634 2.248 1.00 80.62 90 GLN A CA 1
ATOM 629 C C . GLN A 1 90 ? -5.036 -3.462 3.143 1.00 80.62 90 GLN A C 1
ATOM 631 O O . GLN A 1 90 ? -5.537 -3.697 4.242 1.00 80.62 90 GLN A O 1
ATOM 636 N N . LEU A 1 91 ? -4.919 -2.215 2.671 1.00 79.44 91 LEU A N 1
ATOM 637 C CA . LEU A 1 91 ? -5.359 -1.029 3.418 1.00 79.44 91 LEU A CA 1
ATOM 638 C C . LEU A 1 91 ? -6.860 -1.064 3.732 1.00 79.44 91 LEU A C 1
ATOM 640 O O . LEU A 1 91 ? -7.264 -0.770 4.857 1.00 79.44 91 LEU A O 1
ATOM 644 N N . ARG A 1 92 ? -7.699 -1.482 2.774 1.00 83.25 92 ARG A N 1
ATOM 645 C CA . ARG A 1 92 ? -9.141 -1.665 3.013 1.00 83.25 92 ARG A CA 1
ATOM 646 C C . ARG A 1 92 ? -9.410 -2.715 4.092 1.00 83.25 92 ARG A C 1
ATOM 648 O O . ARG A 1 92 ? -10.199 -2.457 4.998 1.00 83.25 92 ARG A O 1
ATOM 655 N N . ALA A 1 93 ? -8.735 -3.863 4.036 1.00 84.31 93 ALA A N 1
ATOM 656 C CA . ALA A 1 93 ? -8.875 -4.912 5.046 1.00 84.31 93 ALA A CA 1
ATOM 657 C C . ALA A 1 93 ? -8.424 -4.441 6.442 1.00 84.31 93 ALA A C 1
ATOM 659 O O . ALA A 1 93 ? -9.114 -4.693 7.432 1.00 84.31 93 ALA A O 1
ATOM 660 N N . LEU A 1 94 ? -7.306 -3.712 6.518 1.00 81.56 94 LEU A N 1
ATOM 661 C CA . LEU A 1 94 ? -6.802 -3.098 7.750 1.00 81.56 94 LEU A CA 1
ATOM 662 C C . LEU A 1 94 ? -7.825 -2.123 8.346 1.00 81.56 94 LEU A C 1
ATOM 664 O O . LEU A 1 94 ? -8.143 -2.235 9.528 1.00 81.56 94 LEU A O 1
ATOM 668 N N . ASN A 1 95 ? -8.400 -1.237 7.529 1.00 83.00 95 ASN A N 1
ATOM 669 C CA . ASN A 1 95 ? -9.415 -0.274 7.965 1.00 83.00 95 ASN A CA 1
ATOM 670 C C . ASN A 1 95 ? -10.682 -0.953 8.505 1.00 83.00 95 ASN A C 1
ATOM 672 O O . ASN A 1 95 ? -11.199 -0.550 9.549 1.00 83.00 95 ASN A O 1
ATOM 676 N N . LEU A 1 96 ? -11.165 -2.004 7.833 1.00 86.56 96 LEU A N 1
ATOM 677 C CA . LEU A 1 96 ? -12.327 -2.773 8.290 1.00 86.56 96 LEU A CA 1
ATOM 678 C C . LEU A 1 96 ? -12.072 -3.434 9.650 1.00 86.56 96 LEU A C 1
ATOM 680 O O . LEU A 1 96 ? -12.923 -3.351 10.538 1.00 86.56 96 LEU A O 1
ATOM 684 N N . ARG A 1 97 ? -10.892 -4.036 9.845 1.00 84.56 97 ARG A N 1
ATOM 685 C CA . ARG A 1 97 ? -10.501 -4.635 11.132 1.00 84.56 97 ARG A CA 1
ATOM 686 C C . ARG A 1 97 ? -10.413 -3.594 12.243 1.00 84.56 97 ARG A C 1
ATOM 688 O O . ARG A 1 97 ? -10.964 -3.810 13.318 1.00 84.56 97 ARG A O 1
ATOM 695 N N . THR A 1 98 ? -9.801 -2.440 11.980 1.00 84.56 98 THR A N 1
ATOM 696 C CA . THR A 1 98 ? -9.731 -1.337 12.953 1.00 84.56 98 THR A CA 1
ATOM 697 C C . THR A 1 98 ? -11.129 -0.848 13.346 1.00 84.56 98 THR A C 1
ATOM 699 O O . THR A 1 98 ? -11.402 -0.640 14.528 1.00 84.56 98 THR A O 1
ATOM 702 N N . ALA A 1 99 ? -12.055 -0.732 12.389 1.00 86.69 99 ALA A N 1
ATOM 703 C CA . ALA A 1 99 ? -13.440 -0.359 12.674 1.00 86.69 99 ALA A CA 1
ATOM 704 C C . ALA A 1 99 ? -14.173 -1.415 13.524 1.00 86.69 99 ALA A C 1
ATOM 706 O O . ALA A 1 99 ? -14.934 -1.064 14.428 1.00 86.69 99 ALA A O 1
ATOM 707 N N . GLN A 1 100 ? -13.940 -2.706 13.268 1.00 87.44 100 GLN A N 1
ATOM 708 C CA . GLN A 1 100 ? -14.490 -3.797 14.080 1.00 87.44 100 GLN A CA 1
ATOM 709 C C . GLN A 1 100 ? -13.941 -3.780 15.511 1.00 87.44 100 GLN A C 1
ATOM 711 O O . GLN A 1 100 ? -14.724 -3.879 16.456 1.00 87.44 100 GLN A O 1
ATOM 716 N N . LEU A 1 101 ? -12.630 -3.593 15.684 1.00 86.25 101 LEU A N 1
ATOM 717 C CA . LEU A 1 101 ? -11.999 -3.463 17.000 1.00 86.25 101 LEU A CA 1
ATOM 718 C C . LEU A 1 101 ? -12.566 -2.269 17.777 1.00 86.25 101 LEU A C 1
ATOM 720 O O . LEU A 1 101 ? -12.920 -2.399 18.947 1.00 86.25 101 LEU A O 1
ATOM 724 N N . GLN A 1 102 ? -12.758 -1.128 17.111 1.00 88.06 102 GLN A N 1
ATOM 725 C CA . GLN A 1 102 ? -13.376 0.043 17.728 1.00 88.06 102 GLN A CA 1
ATOM 726 C C . GLN A 1 102 ? -14.826 -0.222 18.165 1.00 88.06 102 GLN A C 1
ATOM 728 O O . GLN A 1 102 ? -15.239 0.238 19.231 1.00 88.06 102 GLN A O 1
ATOM 733 N N . LYS A 1 103 ? -15.611 -0.959 17.365 1.00 89.00 103 LYS A N 1
ATOM 734 C CA . LYS A 1 103 ? -16.972 -1.369 17.749 1.00 89.00 103 LYS A CA 1
ATOM 735 C C . LYS A 1 103 ? -16.956 -2.291 18.966 1.00 89.00 103 LYS A C 1
ATOM 737 O O . LYS A 1 103 ? -17.703 -2.031 19.904 1.00 89.00 103 LYS A O 1
ATOM 742 N N . ARG A 1 104 ? -16.084 -3.304 18.978 1.00 86.19 104 ARG A N 1
ATOM 743 C CA . ARG A 1 104 ? -15.929 -4.234 20.108 1.00 86.19 104 ARG A CA 1
ATOM 744 C C . ARG A 1 104 ? -15.535 -3.513 21.390 1.00 86.19 104 ARG A C 1
ATOM 746 O O . ARG A 1 104 ? -16.165 -3.736 22.415 1.00 86.19 104 ARG A O 1
ATOM 753 N N . LEU A 1 105 ? -14.579 -2.586 21.319 1.00 87.19 105 LEU A N 1
ATOM 754 C CA . LEU A 1 105 ? -14.191 -1.774 22.471 1.00 87.19 105 LEU A CA 1
ATOM 755 C C . LEU A 1 105 ? -15.372 -0.961 23.019 1.00 87.19 105 LEU A C 1
ATOM 757 O O . LEU A 1 105 ? -15.605 -0.971 24.221 1.00 87.19 105 LEU A O 1
ATOM 761 N N . LYS A 1 106 ? -16.147 -0.295 22.149 1.00 87.69 106 LYS A N 1
ATOM 762 C CA . LYS A 1 106 ? -17.343 0.460 22.567 1.00 87.69 106 LYS A CA 1
ATOM 763 C C . LYS A 1 106 ? -18.412 -0.434 23.198 1.00 87.69 106 LYS A C 1
ATOM 765 O O . LYS A 1 106 ? -19.066 -0.022 24.150 1.00 87.69 106 LYS A O 1
ATOM 770 N N . GLN A 1 107 ? -18.615 -1.632 22.654 1.00 88.75 107 GLN A N 1
ATOM 771 C CA . GLN A 1 107 ? -19.564 -2.602 23.201 1.00 88.75 107 GLN A CA 1
ATOM 772 C C . GLN A 1 107 ? -19.113 -3.093 24.577 1.00 88.75 107 GLN A C 1
ATOM 774 O O . GLN A 1 107 ? -19.904 -3.068 25.514 1.00 88.75 107 GLN A O 1
ATOM 779 N N . ALA A 1 108 ? -17.841 -3.457 24.720 1.00 85.81 108 ALA A N 1
ATOM 780 C CA . ALA A 1 108 ? -17.276 -3.927 25.977 1.00 85.81 108 ALA A CA 1
ATOM 781 C C . ALA A 1 108 ? -17.240 -2.830 27.059 1.00 85.81 108 ALA A C 1
ATOM 783 O O . ALA A 1 108 ? -17.559 -3.088 28.219 1.00 85.81 108 ALA A O 1
ATOM 784 N N . SER A 1 109 ? -16.948 -1.576 26.684 1.00 84.88 109 SER A N 1
ATOM 785 C CA . SER A 1 109 ? -17.030 -0.443 27.615 1.00 84.88 109 SER A CA 1
ATOM 786 C C . SER A 1 109 ? -18.473 -0.177 28.057 1.00 84.88 109 SER A C 1
ATOM 788 O O . SER A 1 109 ? -18.725 0.064 29.234 1.00 84.88 109 SER A O 1
ATOM 790 N N . ALA A 1 110 ? -19.442 -0.249 27.133 1.00 86.88 110 ALA A N 1
ATOM 791 C CA . ALA A 1 110 ? -20.860 -0.063 27.450 1.00 86.88 110 ALA A CA 1
ATOM 792 C C . ALA A 1 110 ? -21.409 -1.191 28.338 1.00 86.88 110 ALA A C 1
ATOM 794 O O . ALA A 1 110 ? -22.174 -0.928 29.263 1.00 86.88 110 ALA A O 1
ATOM 795 N N . ALA A 1 111 ? -20.975 -2.428 28.094 1.00 87.12 111 ALA A N 1
ATOM 796 C CA . ALA A 1 111 ? -21.315 -3.595 28.901 1.00 87.12 111 ALA A CA 1
ATOM 797 C C . ALA A 1 111 ? -20.553 -3.655 30.240 1.00 87.12 111 ALA A C 1
ATOM 799 O O . ALA A 1 111 ? -20.819 -4.543 31.044 1.00 87.12 111 ALA A O 1
ATOM 800 N N . ARG A 1 112 ? -19.618 -2.721 30.489 1.00 84.38 112 ARG A N 1
ATOM 801 C CA . ARG A 1 112 ? -18.725 -2.691 31.664 1.00 84.38 112 ARG A CA 1
ATOM 802 C C . ARG A 1 112 ? -17.958 -4.001 31.881 1.00 84.38 112 ARG A C 1
ATOM 804 O O . ARG A 1 112 ? -17.603 -4.335 33.006 1.00 84.38 112 ARG A O 1
ATOM 811 N N . THR A 1 113 ? -17.693 -4.737 30.805 1.00 82.94 113 THR A N 1
ATOM 812 C CA . THR A 1 113 ? -16.942 -5.999 30.852 1.00 82.94 113 THR A CA 1
ATOM 813 C C . THR A 1 113 ? -15.431 -5.770 30.896 1.00 82.94 113 THR A C 1
ATOM 815 O O . THR A 1 113 ? -14.669 -6.684 31.191 1.00 82.94 113 THR A O 1
ATOM 818 N N . LEU A 1 114 ? -14.996 -4.535 30.636 1.00 82.19 114 LEU A N 1
ATOM 819 C CA . LEU A 1 114 ? -13.610 -4.100 30.734 1.00 82.19 114 LEU A CA 1
ATOM 820 C C . LEU A 1 114 ? -13.342 -3.360 32.041 1.00 82.19 114 LEU A C 1
ATOM 822 O O . LEU A 1 114 ? -14.098 -2.473 32.440 1.00 82.19 114 LEU A O 1
ATOM 826 N N . SER A 1 115 ? -12.197 -3.650 32.658 1.00 84.31 115 SER A N 1
ATOM 827 C CA . SER A 1 115 ? -11.640 -2.781 33.696 1.00 84.31 115 SER A CA 1
ATOM 828 C C . SER A 1 115 ? -11.175 -1.445 33.101 1.00 84.31 115 SER A C 1
ATOM 830 O O . SER A 1 115 ? -10.756 -1.375 31.943 1.00 84.31 115 SER A O 1
ATOM 832 N N . ALA A 1 116 ? -11.151 -0.384 33.916 1.00 83.94 116 ALA A N 1
ATOM 833 C CA . ALA A 1 116 ? -10.664 0.937 33.495 1.00 83.94 116 ALA A CA 1
ATOM 834 C C . ALA A 1 116 ? -9.234 0.890 32.912 1.00 83.94 116 ALA A C 1
ATOM 836 O O . ALA A 1 116 ? -8.909 1.623 31.978 1.00 83.94 116 ALA A O 1
ATOM 837 N N . ARG A 1 117 ? -8.387 -0.015 33.425 1.00 84.69 117 ARG A N 1
ATOM 838 C CA . ARG A 1 117 ? -7.022 -0.234 32.926 1.00 84.69 117 ARG A CA 1
ATOM 839 C C . ARG A 1 117 ? -7.010 -0.858 31.529 1.00 84.69 117 ARG A C 1
ATOM 841 O O . ARG A 1 117 ? -6.266 -0.388 30.674 1.00 84.69 117 ARG A O 1
ATOM 848 N N . GLN A 1 118 ? -7.836 -1.877 31.291 1.00 83.75 118 GLN A N 1
ATOM 849 C CA . GLN A 1 118 ? -7.951 -2.512 29.974 1.00 83.75 118 GLN A CA 1
ATOM 850 C C . GLN A 1 118 ? -8.571 -1.563 28.945 1.00 83.75 118 GLN A C 1
ATOM 852 O O . GLN A 1 118 ? -8.117 -1.516 27.805 1.00 83.75 118 GLN A O 1
ATOM 857 N N . GLU A 1 119 ? -9.559 -0.755 29.342 1.00 84.50 119 GLU A N 1
ATOM 858 C CA . GLU A 1 119 ? -10.141 0.248 28.450 1.00 84.50 119 GLU A CA 1
ATOM 859 C C . GLU A 1 119 ? -9.102 1.306 28.045 1.00 84.50 119 GLU A C 1
ATOM 861 O O . GLU A 1 119 ? -8.978 1.630 26.862 1.00 84.50 119 GLU A O 1
ATOM 866 N N . ALA A 1 120 ? -8.310 1.807 28.999 1.00 86.50 120 ALA A N 1
ATOM 867 C CA . ALA A 1 120 ? -7.231 2.751 28.715 1.00 86.50 120 ALA A CA 1
ATOM 868 C C . ALA A 1 120 ? -6.169 2.151 27.775 1.00 86.50 120 ALA A C 1
ATOM 870 O O . ALA A 1 120 ? -5.764 2.803 26.810 1.00 86.50 120 ALA A O 1
ATOM 871 N N . GLN A 1 121 ? -5.768 0.895 28.003 1.00 86.31 121 GLN A N 1
ATOM 872 C CA . GLN A 1 121 ? -4.825 0.177 27.137 1.00 86.31 121 GLN A CA 1
ATOM 873 C C . GLN A 1 121 ? -5.376 -0.015 25.719 1.00 86.31 121 GLN A C 1
ATOM 875 O O . GLN A 1 121 ? -4.696 0.304 24.747 1.00 86.31 121 GLN A O 1
ATOM 880 N N . ALA A 1 122 ? -6.628 -0.455 25.580 1.00 86.12 122 ALA A N 1
ATOM 881 C CA . ALA A 1 122 ? -7.255 -0.647 24.275 1.00 86.12 122 ALA A CA 1
ATOM 882 C C . ALA A 1 122 ? -7.443 0.678 23.511 1.00 86.12 122 ALA A C 1
ATOM 884 O O . ALA A 1 122 ? -7.275 0.724 22.291 1.00 86.12 122 ALA A O 1
ATOM 885 N N . ARG A 1 123 ? -7.746 1.779 24.214 1.00 86.88 123 ARG A N 1
ATOM 886 C CA . ARG A 1 123 ? -7.809 3.123 23.614 1.00 86.88 123 ARG A CA 1
ATOM 887 C C . ARG A 1 123 ? -6.440 3.604 23.132 1.00 86.88 123 ARG A C 1
ATOM 889 O O . ARG A 1 123 ? -6.367 4.162 22.038 1.00 86.88 123 ARG A O 1
ATOM 896 N N . SER A 1 124 ? -5.384 3.378 23.913 1.00 87.81 124 SER A N 1
ATOM 897 C CA . SER A 1 124 ? -4.011 3.707 23.514 1.00 87.81 124 SER A CA 1
ATOM 898 C C . SER A 1 124 ? -3.592 2.913 22.274 1.00 87.81 124 SER A C 1
ATOM 900 O O . SER A 1 124 ? -3.107 3.498 21.309 1.00 87.81 124 SER A O 1
ATOM 902 N N . GLU A 1 125 ? -3.897 1.615 22.221 1.00 85.31 125 GLU A N 1
ATOM 903 C CA . GLU A 1 125 ? -3.535 0.789 21.066 1.00 85.31 125 GLU A CA 1
ATOM 904 C C . GLU A 1 125 ? -4.324 1.164 19.798 1.00 85.31 125 GLU A C 1
ATOM 906 O O . GLU A 1 125 ? -3.788 1.120 18.690 1.00 85.31 125 GLU A O 1
ATOM 911 N N . LEU A 1 126 ? -5.577 1.622 19.929 1.00 86.56 126 LEU A N 1
ATOM 912 C CA . LEU A 1 126 ? -6.328 2.197 18.802 1.00 86.56 126 LEU A CA 1
ATOM 913 C C . LEU A 1 126 ? -5.691 3.476 18.258 1.00 86.56 126 LEU A C 1
ATOM 915 O O . LEU A 1 126 ? -5.736 3.702 17.047 1.00 86.56 126 LEU A O 1
ATOM 919 N N . GLN A 1 127 ? -5.131 4.318 19.129 1.00 85.50 127 GLN A N 1
ATOM 920 C CA . GLN A 1 127 ? -4.401 5.508 18.697 1.00 85.50 127 GLN A CA 1
ATOM 921 C C . GLN A 1 127 ? -3.123 5.109 17.957 1.00 85.50 127 GLN A C 1
ATOM 923 O O . GLN A 1 127 ? -2.940 5.552 16.827 1.00 85.50 127 GLN A O 1
ATOM 928 N N . ASN A 1 128 ? -2.348 4.161 18.496 1.00 85.00 128 ASN A N 1
ATOM 929 C CA . ASN A 1 128 ? -1.147 3.626 17.845 1.00 85.00 128 ASN A CA 1
ATOM 930 C C . ASN A 1 128 ? -1.441 3.092 16.435 1.00 85.00 128 ASN A C 1
ATOM 932 O O . ASN A 1 128 ? -0.730 3.406 15.481 1.00 85.00 128 ASN A O 1
ATOM 936 N N . ILE A 1 129 ? -2.535 2.338 16.267 1.00 83.19 129 ILE A N 1
ATOM 937 C CA . ILE A 1 129 ? -2.980 1.867 14.947 1.00 83.19 129 ILE A CA 1
ATOM 938 C C . ILE A 1 129 ? -3.317 3.030 14.020 1.00 83.19 129 ILE A C 1
ATOM 940 O O . ILE A 1 129 ? -2.974 2.994 12.837 1.00 83.19 129 ILE A O 1
ATOM 944 N N . ARG A 1 130 ? -4.025 4.044 14.523 1.00 82.81 130 ARG A N 1
ATOM 945 C CA . ARG A 1 130 ? -4.462 5.189 13.722 1.00 82.81 130 ARG A CA 1
ATOM 946 C C . ARG A 1 130 ? -3.272 6.039 13.274 1.00 82.81 130 ARG A C 1
ATOM 948 O O . ARG A 1 130 ? -3.268 6.488 12.132 1.00 82.81 130 ARG A O 1
ATOM 955 N N . ASP A 1 131 ? -2.272 6.203 14.130 1.00 82.81 131 ASP A N 1
ATOM 956 C CA . ASP A 1 131 ? -1.058 6.955 13.824 1.00 82.8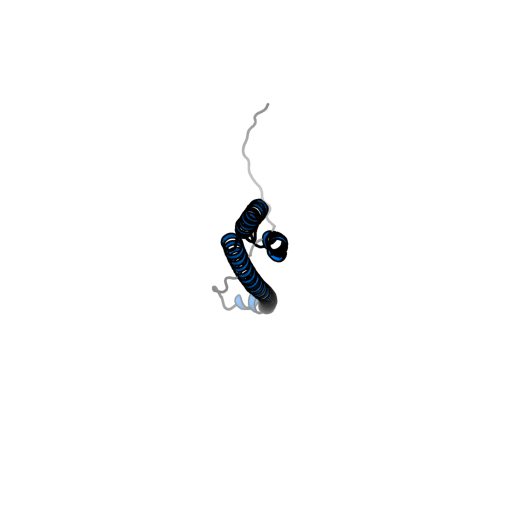1 131 ASP A CA 1
ATOM 957 C C . ASP A 1 131 ? -0.145 6.184 12.868 1.00 82.81 131 ASP A C 1
ATOM 959 O O . ASP A 1 131 ? 0.276 6.736 11.852 1.00 82.81 131 ASP A O 1
ATOM 963 N N . ALA A 1 132 ? 0.042 4.879 13.081 1.00 78.94 132 ALA A N 1
ATOM 964 C CA . ALA A 1 132 ? 0.753 4.027 12.128 1.00 78.94 132 ALA A CA 1
ATOM 965 C C . ALA A 1 132 ? 0.043 3.986 10.759 1.00 78.94 132 ALA A C 1
ATOM 967 O O . ALA A 1 132 ? 0.685 4.020 9.716 1.00 78.94 132 ALA A O 1
ATOM 968 N N . SER A 1 133 ? -1.293 4.016 10.722 1.00 73.19 133 SER A N 1
ATOM 969 C CA . SER A 1 133 ? -2.052 4.048 9.458 1.00 73.19 133 SER A CA 1
ATOM 970 C C . SER A 1 133 ? -1.893 5.355 8.665 1.00 73.19 133 SER A C 1
ATOM 972 O O . SER A 1 133 ? -2.274 5.398 7.496 1.00 73.19 133 SER A O 1
ATOM 974 N N . ARG A 1 134 ? -1.358 6.424 9.274 1.00 75.56 134 ARG A N 1
ATOM 975 C CA . ARG A 1 134 ? -1.081 7.713 8.608 1.00 75.56 134 ARG A CA 1
ATOM 976 C C . ARG A 1 134 ? 0.306 7.778 7.970 1.00 75.56 134 ARG A C 1
ATOM 978 O O . ARG A 1 134 ? 0.575 8.689 7.193 1.00 75.56 134 ARG A O 1
ATOM 985 N N . MET A 1 135 ? 1.182 6.840 8.300 1.00 71.38 135 MET A N 1
ATOM 986 C CA . MET A 1 135 ? 2.546 6.772 7.792 1.00 71.38 135 MET A CA 1
ATOM 987 C C . MET A 1 135 ? 2.600 5.934 6.479 1.00 71.38 135 MET A C 1
ATOM 989 O O . MET A 1 135 ? 1.683 5.157 6.193 1.00 71.38 135 MET A O 1
ATOM 993 N N . PRO A 1 136 ? 3.650 6.058 5.639 1.00 62.91 136 PRO A N 1
ATOM 994 C CA . PRO A 1 136 ? 3.723 5.399 4.324 1.00 62.91 136 PRO A CA 1
ATOM 995 C C . PRO A 1 136 ? 3.649 3.860 4.379 1.00 62.91 136 PRO A C 1
ATOM 997 O O . PRO A 1 136 ? 4.267 3.212 5.218 1.00 62.91 136 PRO A O 1
ATOM 1000 N N . ALA A 1 137 ? 2.914 3.241 3.449 1.00 62.75 137 ALA A N 1
ATOM 1001 C CA . ALA A 1 137 ? 2.509 1.827 3.517 1.00 62.75 137 ALA A CA 1
ATOM 1002 C C . ALA A 1 137 ? 3.649 0.789 3.655 1.00 62.75 137 ALA A C 1
ATOM 1004 O O . ALA A 1 137 ? 3.389 -0.334 4.077 1.00 62.75 137 ALA A O 1
ATOM 1005 N N . THR A 1 138 ? 4.889 1.127 3.296 1.00 60.50 138 THR A N 1
ATOM 1006 C CA . THR A 1 138 ? 6.051 0.223 3.349 1.00 60.50 138 THR A CA 1
ATOM 1007 C C . THR A 1 138 ? 6.452 -0.201 4.764 1.00 60.50 138 THR A C 1
ATOM 1009 O O . THR A 1 138 ? 6.813 -1.358 4.940 1.00 60.50 138 THR A O 1
ATOM 1012 N N . GLU A 1 139 ? 6.334 0.663 5.774 1.00 61.12 139 GLU A N 1
ATOM 1013 C CA . GLU A 1 139 ? 6.671 0.318 7.172 1.00 61.12 139 GLU A CA 1
ATOM 1014 C C . GLU A 1 139 ? 5.446 0.012 8.046 1.00 61.12 139 GLU A C 1
ATOM 1016 O O . GLU A 1 139 ? 5.556 -0.616 9.100 1.00 61.12 139 GLU A O 1
ATOM 1021 N N . ASN A 1 140 ? 4.258 0.449 7.630 1.00 71.94 140 ASN A N 1
ATOM 1022 C CA . ASN A 1 140 ? 3.122 0.538 8.550 1.00 71.94 140 ASN A CA 1
ATOM 1023 C C . ASN A 1 140 ? 2.225 -0.684 8.586 1.00 71.94 140 ASN A C 1
ATOM 1025 O O . ASN A 1 140 ? 1.538 -0.907 9.578 1.00 71.94 140 ASN A O 1
ATOM 1029 N N . ILE A 1 141 ? 2.264 -1.525 7.554 1.00 72.62 141 ILE A N 1
ATOM 1030 C CA . ILE A 1 141 ? 1.410 -2.714 7.498 1.00 72.62 141 ILE A CA 1
ATOM 1031 C C . ILE A 1 141 ? 1.766 -3.695 8.622 1.00 72.62 141 ILE A C 1
ATOM 1033 O O . ILE A 1 141 ? 0.865 -4.197 9.290 1.00 72.62 141 ILE A O 1
ATOM 1037 N N . GLN A 1 142 ? 3.057 -3.928 8.879 1.00 78.50 142 GLN A N 1
ATOM 1038 C CA . GLN A 1 142 ? 3.496 -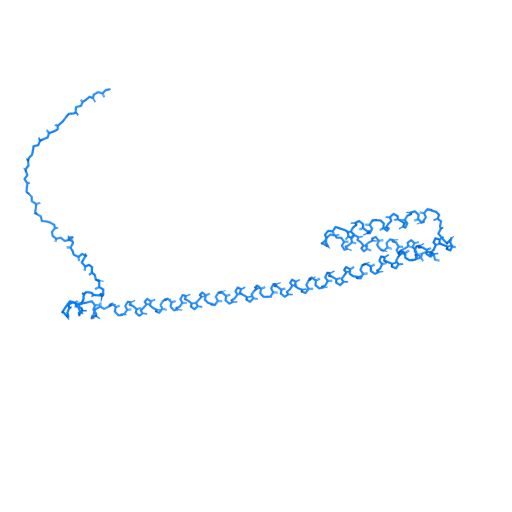4.845 9.937 1.00 78.50 142 GLN A CA 1
ATOM 1039 C C . GLN A 1 142 ? 3.170 -4.302 11.333 1.00 78.50 142 GLN A C 1
ATOM 1041 O O . GLN A 1 142 ? 2.550 -5.005 12.129 1.00 78.50 142 GLN A O 1
ATOM 1046 N N . LYS A 1 143 ? 3.499 -3.030 11.600 1.00 80.06 143 LYS A N 1
ATOM 1047 C CA . LYS A 1 143 ? 3.204 -2.376 12.886 1.00 80.06 143 LYS A CA 1
ATOM 1048 C C . LYS A 1 143 ? 1.706 -2.363 13.187 1.00 80.06 143 LYS A C 1
ATOM 1050 O O . LYS A 1 143 ? 1.296 -2.731 14.284 1.00 80.06 143 LYS A O 1
ATOM 1055 N N . VAL A 1 144 ? 0.873 -2.018 12.200 1.00 81.44 144 VAL A N 1
ATOM 1056 C CA . VAL A 1 144 ? -0.584 -2.040 12.380 1.00 81.44 144 VAL A CA 1
ATOM 1057 C C . VAL A 1 144 ? -1.087 -3.465 12.615 1.00 81.44 144 VAL A C 1
ATOM 1059 O O . VAL A 1 144 ? -1.944 -3.662 13.471 1.00 81.44 144 VAL A O 1
ATOM 1062 N N . GLN A 1 145 ? -0.564 -4.473 11.913 1.00 81.94 145 GLN A N 1
ATOM 1063 C CA . GLN A 1 145 ? -0.959 -5.866 12.149 1.00 81.94 145 GLN A CA 1
ATOM 1064 C C . GLN A 1 145 ? -0.603 -6.353 13.556 1.00 81.94 145 GLN A C 1
ATOM 1066 O O . GLN A 1 145 ? -1.417 -7.026 14.188 1.00 81.94 145 GLN A O 1
ATOM 1071 N N . GLU A 1 146 ? 0.588 -6.028 14.052 1.00 84.94 146 GLU A N 1
ATOM 1072 C CA . GLU A 1 146 ? 1.014 -6.396 15.403 1.00 84.94 146 GLU A CA 1
ATOM 1073 C C . GLU A 1 146 ? 0.132 -5.729 16.462 1.00 84.94 146 GLU A C 1
ATOM 1075 O O . GLU A 1 146 ? -0.387 -6.403 17.353 1.00 84.94 146 GLU A O 1
ATOM 1080 N N . SER A 1 147 ? -0.137 -4.432 16.309 1.00 83.81 147 SER A N 1
ATOM 1081 C CA . SER A 1 147 ? -1.042 -3.716 17.205 1.00 83.81 147 SER A CA 1
ATOM 1082 C C . SER A 1 147 ? -2.484 -4.221 17.132 1.00 83.81 147 SER A C 1
ATOM 1084 O O . SER A 1 147 ? -3.160 -4.317 18.156 1.00 83.81 147 SER A O 1
ATOM 1086 N N . GLN A 1 148 ? -2.962 -4.639 15.954 1.00 83.38 148 GLN A N 1
ATOM 1087 C CA . GLN A 1 148 ? -4.263 -5.306 15.833 1.00 83.38 148 GLN A CA 1
ATOM 1088 C C . GLN A 1 148 ? -4.298 -6.638 16.586 1.00 83.38 148 GLN A C 1
ATOM 1090 O O . GLN A 1 148 ? -5.313 -6.935 17.213 1.00 83.38 148 GLN A O 1
ATOM 1095 N N . LYS A 1 149 ? -3.216 -7.428 16.555 1.00 86.12 149 LYS A N 1
ATOM 1096 C CA . LYS A 1 149 ? -3.123 -8.682 17.320 1.00 86.12 149 LYS A CA 1
ATOM 1097 C C . LYS A 1 149 ? -3.155 -8.417 18.822 1.00 86.12 149 LYS A C 1
ATOM 1099 O O . LYS A 1 149 ? -3.963 -9.034 19.505 1.00 86.12 149 LYS A O 1
ATOM 1104 N N . ARG A 1 150 ? -2.359 -7.460 19.316 1.00 85.12 150 ARG A N 1
ATOM 1105 C CA . ARG A 1 150 ? -2.379 -7.048 20.732 1.00 85.12 150 ARG A CA 1
ATOM 1106 C C . ARG A 1 150 ? -3.775 -6.623 21.178 1.00 85.12 150 ARG A C 1
ATOM 1108 O O . ARG A 1 150 ? -4.240 -7.012 22.241 1.00 85.12 150 ARG A O 1
ATOM 1115 N N . MET A 1 151 ? -4.473 -5.856 20.347 1.00 83.44 151 MET A N 1
ATOM 1116 C CA . MET A 1 151 ? -5.822 -5.405 20.673 1.00 83.44 151 MET A CA 1
ATOM 1117 C C . MET A 1 151 ? -6.858 -6.531 20.613 1.00 83.44 151 MET A C 1
ATOM 1119 O O . MET A 1 151 ? -7.783 -6.551 21.419 1.00 83.44 151 MET A O 1
ATOM 1123 N N . ALA A 1 152 ? -6.711 -7.469 19.677 1.00 83.75 152 ALA A N 1
ATOM 1124 C CA . ALA A 1 152 ? -7.555 -8.655 19.617 1.00 83.75 152 ALA A CA 1
ATOM 1125 C C . ALA A 1 152 ? -7.367 -9.555 20.846 1.00 83.75 152 ALA A C 1
ATOM 1127 O O . ALA A 1 152 ? -8.349 -10.124 21.300 1.00 83.75 152 ALA A O 1
ATOM 1128 N N . ASP A 1 153 ? -6.155 -9.636 21.393 1.00 86.12 153 ASP A N 1
ATOM 1129 C CA . ASP A 1 153 ? -5.847 -10.364 22.629 1.00 86.12 153 ASP A CA 1
ATOM 1130 C C . ASP A 1 153 ? -6.500 -9.687 23.848 1.00 86.12 153 ASP A C 1
ATOM 1132 O O . ASP A 1 153 ? -7.304 -10.293 24.554 1.00 86.12 153 ASP A O 1
ATOM 1136 N N . LEU A 1 154 ? -6.301 -8.369 24.000 1.00 81.81 154 LEU A N 1
ATOM 1137 C CA . LEU A 1 154 ? -6.941 -7.563 25.052 1.00 81.81 154 LEU A CA 1
ATOM 1138 C C . LEU A 1 154 ? -8.475 -7.653 25.032 1.00 81.81 154 LEU A C 1
ATOM 1140 O O . LEU A 1 154 ? -9.106 -7.627 26.086 1.00 81.81 154 LEU A O 1
ATOM 1144 N N . LEU A 1 155 ? -9.070 -7.723 23.837 1.00 79.56 155 LEU A N 1
ATOM 1145 C CA . LEU A 1 155 ? -10.519 -7.808 23.643 1.00 79.56 155 LEU A CA 1
ATOM 1146 C C . LEU A 1 155 ? -11.051 -9.248 23.556 1.00 79.56 155 LEU A C 1
ATOM 1148 O O . LEU A 1 155 ? -12.264 -9.427 23.563 1.00 79.56 155 LEU A O 1
ATOM 1152 N N . GLY A 1 156 ? -10.181 -10.248 23.408 1.00 71.06 156 GLY A N 1
ATOM 1153 C CA . GLY A 1 156 ? -10.534 -11.666 23.280 1.00 71.06 156 GLY A CA 1
ATOM 1154 C C . GLY A 1 156 ? -10.654 -12.386 24.621 1.00 71.06 156 GLY A C 1
ATOM 1155 O O . GLY A 1 156 ? -11.240 -13.460 24.686 1.00 71.06 156 GLY A O 1
ATOM 1156 N N . HIS A 1 157 ? -10.140 -11.776 25.690 1.00 58.28 157 HIS A N 1
ATOM 1157 C CA . HIS A 1 157 ? -10.329 -12.213 27.075 1.00 58.28 157 HIS A CA 1
ATOM 1158 C C . HIS A 1 157 ? -11.642 -11.718 27.712 1.00 58.28 157 HIS A C 1
ATOM 1160 O O . HIS A 1 157 ? -11.810 -11.831 28.926 1.00 58.28 157 HIS A O 1
ATOM 1166 N N . ILE A 1 158 ? -12.543 -11.149 26.906 1.00 53.47 158 ILE A N 1
ATOM 1167 C CA . ILE A 1 158 ? -13.863 -10.628 27.289 1.00 53.47 158 ILE A CA 1
ATOM 1168 C C . ILE A 1 158 ? -14.934 -11.547 26.710 1.00 53.47 158 ILE A C 1
ATOM 1170 O O . ILE A 1 158 ? -15.893 -11.856 27.446 1.00 53.47 158 ILE A O 1
#

Radius of gyration: 42.85 Å; Cα contacts (8 Å, |Δi|>4): 46; chains: 1; bounding box: 87×59×103 Å

pLDDT: mean 70.62, std 17.87, range [34.0, 90.75]

Sequence (158 aa):
MQRSSGRTGAAALAVALLAGGCAANCDPNQTDLYTGFGCAVGGGYDQRTRGLSQQLRDSQAASASARQALDQANAEAQSAQQNLAGRQAQLRALNLRTAQLQKRLKQASAARTLSARQEAQARSELQNIRDASRMPATENIQKVQESQKRMADLLGHI

Organism: NCBI:txid2558360

Nearest PDB structures (foldseek):
  6zhi-assembly4_C  TM=7.469E-01  e=1.496E+00  Plasmodium falciparum 3D7
  7n6g-assembly1_6L  TM=7.124E-01  e=3.059E+00  Chlamydomonas reinhardtii